Protein AF-A0A853HX38-F1 (afdb_monomer)

Nearest PDB structures (foldseek):
  3kxy-assembly1_G  TM=7.683E-01  e=1.149E-05  Pseudomonas aeruginosa
  5z38-assembly1_A  TM=7.340E-01  e=1.149E-05  Escherichia coli
  1jyo-assembly1_D  TM=7.914E-01  e=5.690E-04  Salmonella enterica subsp. enterica serovar Typhimurium
  4akx-assembly1_A  TM=7.414E-01  e=2.217E-03  Pseudomonas aeruginosa
  2xga-assembly1_B  TM=6.830E-01  e=1.031E-02  Shigella flexneri

Foldseek 3Di:
DDDPVNLVVLVCVVVVPPDWDADPQRKTWDQDPVFWIWIWDDDPQKIKTKIWGDAQDPVNVVCVVLVVVLVVVVVVCVVVAVWDWDQDPRRIIMTMDIDRNVPDDSVNVVVNNVRRVVVSVVSVVSVVVVPPDDPPPPDDDDD

Structure (mmCIF, N/CA/C/O backbone):
data_AF-A0A853HX38-F1
#
_entry.id   AF-A0A853HX38-F1
#
loop_
_atom_site.group_PDB
_atom_site.id
_atom_site.type_symbol
_atom_site.label_atom_id
_atom_site.label_alt_id
_atom_site.label_comp_id
_atom_site.label_asym_id
_atom_site.label_entity_id
_atom_site.label_seq_id
_atom_site.pdbx_PDB_ins_code
_atom_site.Cartn_x
_atom_site.Cartn_y
_atom_site.Cartn_z
_atom_site.occupancy
_atom_site.B_iso_or_equiv
_atom_site.auth_seq_id
_atom_site.auth_comp_id
_atom_site.auth_asym_id
_atom_site.auth_atom_id
_atom_site.pdbx_PDB_model_num
ATOM 1 N N . MET A 1 1 ? -15.684 -2.488 18.991 1.00 62.88 1 MET A N 1
ATOM 2 C CA . MET A 1 1 ? -15.271 -2.917 17.638 1.00 62.88 1 MET A CA 1
ATOM 3 C C . MET A 1 1 ? -14.438 -1.791 17.049 1.00 62.88 1 MET A C 1
ATOM 5 O O . MET A 1 1 ? -14.895 -0.658 17.106 1.00 62.88 1 MET A O 1
ATOM 9 N N . VAL A 1 2 ? -13.212 -2.064 16.598 1.00 83.69 2 VAL A N 1
ATOM 10 C CA . VAL A 1 2 ? -12.326 -1.041 16.014 1.00 83.69 2 VAL A CA 1
ATOM 11 C C . VAL A 1 2 ? -12.798 -0.722 14.593 1.00 83.69 2 VAL A C 1
ATOM 13 O O . VAL A 1 2 ? -13.154 -1.631 13.846 1.00 83.69 2 VAL A O 1
ATOM 16 N N . THR A 1 3 ? -12.844 0.560 14.236 1.00 90.38 3 THR A N 1
ATOM 17 C CA . THR A 1 3 ? -13.206 1.040 12.894 1.00 90.38 3 THR A CA 1
ATOM 18 C C . THR A 1 3 ? -11.987 1.656 12.214 1.00 90.38 3 THR A C 1
ATOM 20 O O . THR A 1 3 ? -11.050 2.079 12.892 1.00 90.38 3 THR A O 1
ATOM 23 N N . LEU A 1 4 ? -12.005 1.760 10.881 1.00 91.50 4 LEU A N 1
ATOM 24 C CA . LEU A 1 4 ? -10.949 2.474 10.155 1.00 91.50 4 LEU A CA 1
ATOM 25 C C . LEU A 1 4 ? -10.813 3.920 10.637 1.00 91.50 4 LEU A C 1
ATOM 27 O O . LEU A 1 4 ? -9.701 4.375 10.859 1.00 91.50 4 LEU A O 1
ATOM 31 N N . ALA A 1 5 ? -11.932 4.607 10.877 1.00 91.75 5 ALA A N 1
ATOM 32 C CA . ALA A 1 5 ? -11.924 5.969 11.401 1.00 91.75 5 ALA A CA 1
ATOM 33 C C . ALA A 1 5 ? -11.168 6.077 12.737 1.00 91.75 5 ALA A C 1
ATOM 35 O O . ALA A 1 5 ? -10.378 6.998 12.916 1.00 91.75 5 ALA A O 1
ATOM 36 N N . ALA A 1 6 ? -11.352 5.116 13.652 1.00 92.56 6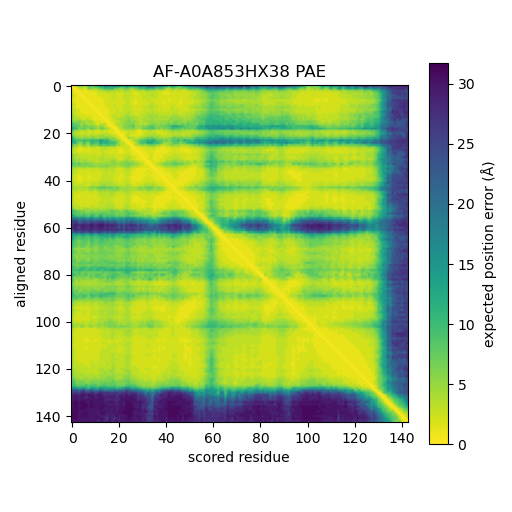 ALA A N 1
ATOM 37 C CA . ALA A 1 6 ? -10.636 5.094 14.928 1.00 92.56 6 ALA A CA 1
ATOM 38 C C . ALA A 1 6 ? -9.129 4.826 14.753 1.00 92.56 6 ALA A C 1
ATOM 40 O O . ALA A 1 6 ? -8.309 5.434 15.439 1.00 92.56 6 ALA A O 1
ATOM 41 N N . LEU A 1 7 ? -8.761 3.941 13.821 1.00 94.12 7 LEU A N 1
ATOM 42 C CA . LEU A 1 7 ? -7.363 3.651 13.491 1.00 94.12 7 LEU A CA 1
ATOM 43 C C . LEU A 1 7 ? -6.665 4.861 12.856 1.00 94.12 7 LEU A C 1
ATOM 45 O O . LEU A 1 7 ? -5.559 5.216 13.258 1.00 94.12 7 LEU A O 1
ATOM 49 N N . VAL A 1 8 ? -7.329 5.527 11.908 1.00 93.38 8 VAL A N 1
ATOM 50 C CA . VAL A 1 8 ? -6.818 6.733 11.245 1.00 93.38 8 VAL A CA 1
ATOM 51 C C . VAL A 1 8 ? -6.704 7.892 12.231 1.00 93.38 8 VAL A C 1
ATOM 53 O O . VAL A 1 8 ? -5.687 8.575 12.231 1.00 93.38 8 VAL A O 1
ATOM 56 N N . ASP A 1 9 ? -7.681 8.100 13.116 1.00 92.06 9 ASP A N 1
ATOM 57 C CA . ASP A 1 9 ? -7.601 9.137 14.155 1.00 92.06 9 ASP A CA 1
ATOM 58 C C . ASP A 1 9 ? -6.413 8.892 15.105 1.00 92.06 9 ASP A C 1
ATOM 60 O O . ASP A 1 9 ? -5.646 9.808 15.410 1.00 92.06 9 ASP A O 1
ATOM 64 N N . SER A 1 10 ? -6.189 7.633 15.500 1.00 91.69 10 SER A N 1
ATOM 65 C CA . SER A 1 10 ? -5.018 7.238 16.294 1.00 91.69 10 SER A CA 1
ATOM 66 C C . SER A 1 10 ? -3.701 7.546 15.574 1.00 91.69 10 SER A C 1
ATOM 68 O O . SER A 1 10 ? -2.787 8.109 16.179 1.00 91.69 10 SER A O 1
ATOM 70 N N . LEU A 1 11 ? -3.606 7.209 14.284 1.00 91.44 11 LEU A N 1
ATOM 71 C CA . LEU A 1 11 ? -2.429 7.480 13.456 1.00 91.44 11 LEU A CA 1
ATOM 72 C C . LEU A 1 11 ? -2.191 8.987 13.281 1.00 91.44 11 LEU A C 1
ATOM 74 O O . LEU A 1 11 ? -1.069 9.460 13.436 1.00 91.44 11 LEU A O 1
ATOM 78 N N . THR A 1 12 ? -3.259 9.746 13.027 1.00 90.75 12 THR A N 1
ATOM 79 C CA . THR A 1 12 ? -3.241 11.206 12.842 1.00 90.75 12 THR A CA 1
ATOM 80 C C . THR A 1 12 ? -2.667 11.904 14.064 1.00 90.75 12 THR A C 1
ATOM 82 O O . THR A 1 12 ? -1.782 12.747 13.938 1.00 90.75 12 THR A O 1
ATOM 85 N N . LYS A 1 13 ? -3.123 11.512 15.258 1.00 88.81 13 LYS A N 1
ATOM 86 C CA . LYS A 1 13 ? -2.634 12.059 16.529 1.00 88.81 13 LYS A CA 1
ATOM 87 C C . LYS A 1 13 ? -1.162 11.748 16.761 1.00 88.81 13 LYS A C 1
ATOM 89 O O . LYS A 1 13 ? -0.428 12.612 17.230 1.00 88.81 13 LYS A O 1
ATOM 94 N N . LYS A 1 14 ? -0.734 10.526 16.442 1.00 86.62 14 LYS A N 1
ATOM 95 C CA . LYS A 1 14 ? 0.639 10.082 16.695 1.00 86.62 14 LYS A CA 1
ATOM 96 C C . LYS A 1 14 ? 1.645 10.707 15.731 1.00 86.62 14 LYS A C 1
ATOM 98 O O . LYS A 1 14 ? 2.703 11.144 16.169 1.00 86.62 14 LYS A O 1
ATOM 103 N N . LEU A 1 15 ? 1.298 10.777 14.447 1.00 81.88 15 LEU A N 1
ATOM 104 C CA . LEU A 1 15 ? 2.159 11.315 13.391 1.00 81.88 15 LEU A CA 1
ATOM 105 C C . LEU A 1 15 ? 1.962 12.817 13.145 1.00 81.88 15 LEU A C 1
ATOM 107 O O . LEU A 1 15 ? 2.617 13.376 12.274 1.00 81.88 15 LEU A O 1
ATOM 111 N N . GLN A 1 16 ? 1.070 13.472 13.897 1.00 84.69 16 GLN A N 1
ATOM 112 C CA . GLN A 1 16 ? 0.732 14.892 13.736 1.00 84.69 16 GLN A CA 1
ATOM 113 C C . GLN A 1 16 ? 0.344 15.251 12.291 1.00 84.69 16 GLN A C 1
ATOM 115 O O . GLN A 1 16 ? 0.696 16.312 11.775 1.00 84.69 16 GLN A O 1
ATOM 120 N N . ILE A 1 17 ? -0.391 14.353 11.631 1.00 85.75 17 ILE A N 1
ATOM 121 C CA . ILE A 1 17 ? -0.839 14.548 10.250 1.00 85.75 17 ILE A CA 1
ATOM 122 C C . ILE A 1 17 ? -1.847 15.698 10.229 1.00 85.75 17 ILE A C 1
ATOM 124 O O . ILE A 1 17 ? -2.861 15.665 10.926 1.00 85.75 17 ILE A O 1
ATOM 128 N N . SER A 1 18 ? -1.557 16.719 9.427 1.00 78.44 18 SER A N 1
ATOM 129 C CA . SER A 1 18 ? -2.337 17.956 9.380 1.00 78.44 18 SER A CA 1
ATOM 130 C C . SER A 1 18 ? -3.698 17.771 8.713 1.00 78.44 18 SER A C 1
ATOM 132 O O . SER A 1 18 ? -4.683 18.345 9.176 1.00 78.44 18 SER A O 1
ATOM 134 N N . GLN A 1 19 ? -3.779 16.969 7.648 1.00 83.56 19 GLN A N 1
ATOM 135 C CA . GLN A 1 19 ? -5.038 16.741 6.947 1.00 83.56 19 GLN A CA 1
ATOM 136 C C . GLN A 1 19 ? -5.040 15.437 6.144 1.00 83.56 19 GLN A C 1
ATOM 138 O O . GLN A 1 19 ? -4.090 15.135 5.429 1.00 83.56 19 GLN A O 1
ATOM 143 N N . TRP A 1 20 ? -6.156 14.709 6.219 1.00 91.81 20 TRP A N 1
ATOM 144 C CA . TRP A 1 20 ? -6.490 13.623 5.297 1.00 91.81 20 TRP A CA 1
ATOM 145 C C . TRP A 1 20 ? -7.447 14.129 4.226 1.00 91.81 20 TRP A C 1
ATOM 147 O O . TRP A 1 20 ? -8.388 14.873 4.520 1.00 91.81 20 TRP A O 1
ATOM 157 N N . GLN A 1 21 ? -7.260 13.666 2.998 1.00 92.38 21 GLN A N 1
ATOM 158 C CA . GLN A 1 21 ? -8.281 13.761 1.967 1.00 92.38 21 GLN A CA 1
ATOM 159 C C . GLN A 1 21 ? -9.262 12.603 2.175 1.00 92.38 21 GLN A C 1
ATOM 161 O O . GLN A 1 21 ? -8.874 11.438 2.156 1.00 92.38 21 GLN A O 1
ATOM 166 N N . ILE A 1 22 ? -10.530 12.914 2.435 1.00 90.56 22 ILE A N 1
ATOM 167 C CA . ILE A 1 22 ? -11.566 11.905 2.685 1.00 90.56 22 ILE A CA 1
ATOM 168 C C . ILE A 1 22 ? -12.565 11.968 1.537 1.00 90.56 22 ILE A C 1
ATOM 170 O O . ILE A 1 22 ? -13.141 13.023 1.273 1.00 90.56 22 ILE A O 1
ATOM 174 N N . SER A 1 23 ? -12.776 10.844 0.857 1.00 86.62 23 SER A N 1
ATOM 175 C CA . SER A 1 23 ? -13.818 10.719 -0.168 1.00 86.62 23 SER A CA 1
ATOM 176 C C . SER A 1 23 ? -15.103 10.108 0.405 1.00 86.62 23 SER A C 1
ATOM 178 O O . SER A 1 23 ? -15.105 9.530 1.495 1.00 86.62 23 SER A O 1
ATOM 180 N N . GLY A 1 24 ? -16.211 10.237 -0.336 1.00 71.69 24 GLY A N 1
ATOM 181 C CA . GLY A 1 24 ? -17.552 9.823 0.103 1.00 71.69 24 GLY A CA 1
ATOM 182 C C . GLY A 1 24 ? -17.677 8.350 0.516 1.00 71.69 24 GLY A C 1
ATOM 183 O O . GLY A 1 24 ? -18.521 8.025 1.346 1.00 71.69 24 GLY A O 1
ATOM 184 N N . ASP A 1 25 ? -16.781 7.484 0.038 1.00 79.12 25 ASP A N 1
ATOM 185 C CA . ASP A 1 25 ? -16.794 6.043 0.316 1.00 79.12 25 ASP A CA 1
ATOM 186 C C . ASP A 1 25 ? -15.978 5.655 1.565 1.00 79.12 25 ASP A C 1
ATOM 188 O O . ASP A 1 25 ? -15.525 4.518 1.697 1.00 79.12 25 ASP A O 1
ATOM 192 N N . SER A 1 26 ? -15.754 6.591 2.498 1.00 84.12 26 SER A N 1
ATOM 193 C CA . SER A 1 26 ? -14.920 6.370 3.698 1.00 84.12 26 SER A CA 1
ATOM 194 C C . SER A 1 26 ? -13.488 5.924 3.371 1.00 84.12 26 SER A C 1
ATOM 196 O O . SER A 1 26 ? -12.869 5.161 4.118 1.00 84.12 26 SER A O 1
ATOM 198 N N . THR A 1 27 ? -12.971 6.396 2.235 1.00 94.44 27 THR A N 1
ATOM 199 C CA . THR A 1 27 ? -11.579 6.201 1.828 1.00 94.44 27 THR A CA 1
ATOM 200 C C . THR A 1 27 ? -10.767 7.413 2.258 1.00 94.44 27 THR A C 1
ATOM 202 O O . THR A 1 27 ? -11.152 8.550 1.976 1.00 94.44 27 THR A O 1
ATOM 205 N N . TYR A 1 28 ? -9.652 7.154 2.931 1.00 95.50 28 TYR A N 1
ATOM 206 C CA . TYR A 1 28 ? -8.713 8.155 3.419 1.00 95.50 28 TYR A CA 1
ATOM 207 C C . TYR A 1 28 ? -7.483 8.167 2.523 1.00 95.50 28 TYR A C 1
ATOM 209 O O . TYR A 1 28 ? -6.940 7.110 2.209 1.00 95.50 28 TYR A O 1
ATOM 217 N N . GLN A 1 29 ? -7.045 9.353 2.131 1.00 95.38 29 GLN A N 1
ATOM 218 C CA . GLN A 1 29 ? -5.878 9.565 1.290 1.00 95.38 29 GLN A CA 1
ATOM 219 C C . GLN A 1 29 ? -4.932 10.578 1.930 1.00 95.38 29 GLN A C 1
ATOM 221 O O . GLN A 1 29 ? -5.372 11.566 2.528 1.00 95.38 29 GLN A O 1
ATOM 226 N N . LEU A 1 30 ? -3.637 10.302 1.823 1.00 94.19 30 LEU A N 1
ATOM 227 C CA . LEU A 1 30 ? -2.557 11.136 2.328 1.00 94.19 30 LEU A CA 1
ATOM 228 C C . LEU A 1 30 ? -1.386 11.085 1.353 1.00 94.19 30 LEU A C 1
ATOM 230 O O . LEU A 1 30 ? -0.884 10.004 1.051 1.00 94.19 30 LEU A O 1
ATOM 234 N N . ASP A 1 31 ? -0.920 12.250 0.923 1.00 91.56 31 ASP A N 1
ATOM 235 C CA . ASP A 1 31 ? 0.328 12.354 0.177 1.00 91.56 31 ASP A CA 1
ATOM 236 C C . ASP A 1 31 ? 1.494 12.458 1.166 1.00 91.56 31 ASP A C 1
ATOM 238 O O . ASP A 1 31 ? 1.535 13.347 2.019 1.00 91.56 31 ASP A O 1
ATOM 242 N N . VAL A 1 32 ? 2.429 11.517 1.065 1.00 87.25 32 VAL A N 1
ATOM 243 C CA . VAL A 1 32 ? 3.625 11.400 1.901 1.00 87.25 32 VAL A CA 1
ATOM 244 C C . VAL A 1 32 ? 4.816 11.880 1.079 1.00 87.25 32 VAL A C 1
ATOM 246 O O . VAL A 1 32 ? 5.090 11.350 0.001 1.00 87.25 32 VAL A O 1
ATOM 249 N N . ASP A 1 33 ? 5.471 12.939 1.559 1.00 83.81 33 ASP A N 1
ATOM 250 C CA . ASP A 1 33 ? 6.670 13.558 0.971 1.00 83.81 33 ASP A CA 1
ATOM 251 C C . ASP A 1 33 ? 6.571 13.910 -0.530 1.00 83.81 33 ASP A C 1
ATOM 253 O O . ASP A 1 33 ? 7.574 14.108 -1.215 1.00 83.81 33 ASP A O 1
ATOM 257 N N . GLY A 1 34 ? 5.346 14.013 -1.060 1.00 82.69 34 GLY A N 1
ATOM 258 C CA . GLY A 1 34 ? 5.060 14.312 -2.467 1.00 82.69 34 GLY A CA 1
ATOM 259 C C . GLY A 1 34 ? 5.406 13.191 -3.457 1.00 82.69 34 GLY A C 1
ATOM 260 O O . GLY A 1 34 ? 5.244 13.386 -4.661 1.00 82.69 34 GLY A O 1
ATOM 261 N N . SER A 1 35 ? 5.876 12.035 -2.984 1.00 85.12 35 SER A N 1
ATOM 262 C CA . SER A 1 35 ? 6.350 10.914 -3.812 1.00 85.12 35 SER A CA 1
ATOM 263 C C . SER A 1 35 ? 5.481 9.658 -3.692 1.00 85.12 35 SER A C 1
ATOM 265 O O . SER A 1 35 ? 5.438 8.852 -4.628 1.00 85.12 35 SER A O 1
ATOM 267 N N . ILE A 1 36 ? 4.781 9.498 -2.564 1.00 90.00 36 ILE A N 1
ATOM 268 C CA . ILE A 1 36 ? 3.924 8.351 -2.267 1.00 90.00 36 ILE A CA 1
ATOM 269 C C . ILE A 1 36 ? 2.523 8.859 -1.931 1.00 90.00 36 ILE A C 1
ATOM 271 O O . ILE A 1 36 ? 2.350 9.677 -1.034 1.00 90.00 36 ILE A O 1
ATOM 275 N N . SER A 1 37 ? 1.505 8.331 -2.606 1.00 93.81 37 SER A N 1
ATOM 276 C CA . SER A 1 37 ? 0.106 8.558 -2.241 1.00 93.81 37 SER A CA 1
ATOM 277 C C . SER A 1 37 ? -0.429 7.338 -1.490 1.00 93.81 37 SER A C 1
ATOM 279 O O . SER A 1 37 ? -0.588 6.255 -2.063 1.00 93.81 37 SER A O 1
ATOM 281 N N . LEU A 1 38 ? -0.671 7.498 -0.189 1.00 95.12 38 LEU A N 1
ATOM 282 C CA . LEU A 1 38 ? -1.210 6.474 0.702 1.00 95.12 38 LEU A CA 1
ATOM 283 C C . LEU A 1 38 ? -2.738 6.525 0.680 1.00 95.12 38 LEU A C 1
ATOM 285 O O . LEU A 1 38 ? -3.339 7.550 0.984 1.00 95.12 38 LEU A O 1
ATOM 289 N N . THR A 1 39 ? -3.377 5.402 0.375 1.00 96.12 39 THR A N 1
ATOM 290 C CA . THR A 1 39 ? -4.832 5.231 0.362 1.00 96.12 39 THR A CA 1
ATOM 291 C C . THR A 1 39 ? -5.245 4.125 1.331 1.00 96.12 39 THR A C 1
ATOM 293 O O . THR A 1 39 ? -4.714 3.014 1.295 1.00 96.12 39 THR A O 1
ATOM 296 N N . LEU A 1 40 ? -6.234 4.415 2.176 1.00 96.38 40 LEU A N 1
ATOM 297 C CA . LEU A 1 40 ? -6.769 3.515 3.192 1.00 96.38 40 LEU A CA 1
ATOM 298 C C . LEU A 1 40 ? -8.283 3.391 3.037 1.00 96.38 40 LEU A C 1
ATOM 300 O O . LEU A 1 40 ? -8.994 4.395 3.031 1.00 96.38 40 LEU A O 1
ATOM 304 N N . PHE A 1 41 ? -8.801 2.170 2.975 1.00 95.50 41 PHE A N 1
ATOM 305 C CA . PHE A 1 41 ? -10.248 1.928 2.966 1.00 95.50 41 PHE A CA 1
ATOM 306 C C . PHE A 1 41 ? -10.593 0.587 3.608 1.00 95.50 41 PHE A C 1
ATOM 308 O O . PHE A 1 41 ? -9.717 -0.224 3.913 1.00 95.50 41 PHE A O 1
ATOM 315 N N . THR A 1 42 ? -11.885 0.341 3.834 1.00 94.31 42 THR A N 1
ATOM 316 C CA . THR A 1 42 ? -12.360 -0.951 4.346 1.00 94.31 42 THR A CA 1
ATOM 317 C C . THR A 1 42 ? -13.274 -1.653 3.363 1.00 94.31 42 THR A C 1
ATOM 319 O O . THR A 1 42 ? -14.147 -1.041 2.759 1.00 94.31 42 THR A O 1
ATOM 322 N N . ALA A 1 43 ? -13.108 -2.968 3.244 1.00 92.25 43 ALA A N 1
ATOM 323 C CA . ALA A 1 43 ? -14.054 -3.836 2.554 1.00 92.25 43 ALA A CA 1
ATOM 324 C C . ALA A 1 43 ? -14.066 -5.217 3.219 1.00 92.25 43 ALA A C 1
ATOM 326 O O . ALA A 1 43 ? -13.021 -5.751 3.582 1.00 92.25 43 ALA A O 1
ATOM 327 N N . ARG A 1 44 ? -15.255 -5.813 3.390 1.00 88.75 44 ARG A N 1
ATOM 328 C CA . ARG A 1 44 ? -15.433 -7.188 3.910 1.00 88.75 44 ARG A CA 1
ATOM 329 C C . ARG A 1 44 ? -14.610 -7.497 5.183 1.00 88.75 44 ARG A C 1
ATOM 331 O O . ARG A 1 44 ? -13.899 -8.496 5.227 1.00 88.75 44 ARG A O 1
ATOM 338 N N . GLN A 1 45 ? -14.712 -6.650 6.216 1.00 91.19 45 GLN A N 1
ATOM 339 C CA . GLN A 1 45 ? -13.990 -6.794 7.503 1.00 91.19 45 GLN A CA 1
ATOM 340 C C . GLN A 1 45 ? -12.456 -6.732 7.395 1.00 91.19 45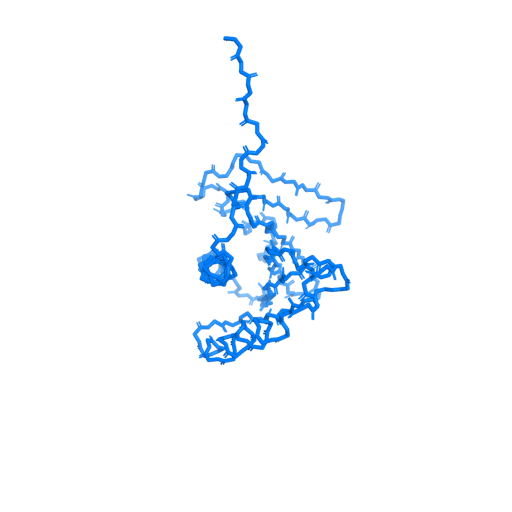 GLN A C 1
ATOM 342 O O . GLN A 1 45 ? -11.740 -7.227 8.268 1.00 91.19 45 GLN A O 1
ATOM 347 N N . ARG A 1 46 ? -11.934 -6.127 6.327 1.00 93.94 46 ARG A N 1
ATOM 348 C CA . ARG A 1 46 ? -10.503 -5.907 6.126 1.00 93.94 46 ARG A CA 1
ATOM 349 C C . ARG A 1 46 ? -10.222 -4.436 5.893 1.00 93.94 46 ARG A C 1
ATOM 351 O O . ARG A 1 46 ? -11.031 -3.746 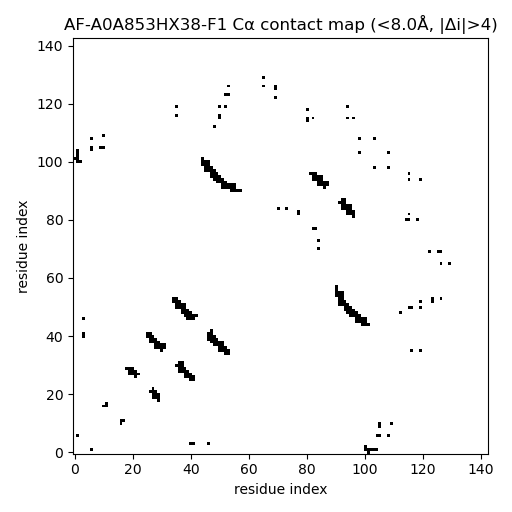5.275 1.00 93.94 46 ARG A O 1
ATOM 358 N N . VAL A 1 47 ? -9.071 -3.992 6.376 1.00 95.06 47 VAL A N 1
ATOM 359 C CA . VAL A 1 47 ? -8.472 -2.708 6.020 1.00 95.06 47 VAL A CA 1
ATOM 360 C C . VAL A 1 47 ? -7.509 -2.947 4.869 1.00 95.06 47 VAL A C 1
ATOM 362 O O . VAL A 1 47 ? -6.675 -3.850 4.938 1.00 95.06 47 VAL A O 1
ATOM 365 N N . PHE A 1 48 ? -7.642 -2.147 3.824 1.00 95.81 48 PHE A N 1
ATOM 366 C CA . PHE A 1 48 ? -6.745 -2.115 2.683 1.00 95.81 48 PHE A CA 1
ATOM 367 C C . PHE A 1 48 ? -5.822 -0.916 2.838 1.00 95.81 48 PHE A C 1
ATOM 369 O O . PHE A 1 48 ? -6.292 0.188 3.109 1.00 95.81 48 PHE A O 1
ATOM 376 N N . ILE A 1 49 ? -4.525 -1.161 2.682 1.00 96.56 49 ILE A N 1
ATOM 377 C CA . ILE A 1 49 ? -3.469 -0.153 2.713 1.00 96.56 49 ILE A CA 1
ATOM 378 C C . ILE A 1 49 ? -2.792 -0.198 1.347 1.00 96.56 49 ILE A C 1
ATOM 380 O O . ILE A 1 49 ? -2.230 -1.234 0.974 1.00 96.56 49 ILE A O 1
ATOM 384 N N . ILE A 1 50 ? -2.924 0.886 0.587 1.00 96.50 50 ILE A N 1
ATOM 385 C CA . ILE A 1 50 ? -2.364 1.022 -0.754 1.00 96.50 50 ILE A CA 1
ATOM 386 C C . ILE A 1 50 ? -1.405 2.205 -0.762 1.00 96.50 50 ILE A C 1
ATOM 388 O O . ILE A 1 50 ? -1.846 3.338 -0.603 1.00 96.50 50 ILE A O 1
ATOM 392 N N . SER A 1 51 ? -0.129 1.954 -1.026 1.00 95.75 51 SER A N 1
ATOM 393 C CA . SER A 1 51 ? 0.853 3.000 -1.318 1.00 95.75 51 SER A CA 1
ATOM 394 C C . SER A 1 51 ? 1.100 3.032 -2.816 1.00 95.75 51 SER A C 1
ATOM 396 O O . SER A 1 51 ? 1.698 2.103 -3.355 1.00 95.75 51 SER A O 1
ATOM 398 N N . ALA A 1 52 ? 0.630 4.077 -3.493 1.00 93.44 52 ALA A N 1
ATOM 399 C CA . ALA A 1 52 ? 0.919 4.326 -4.899 1.00 93.44 52 ALA A CA 1
ATOM 400 C C . ALA A 1 52 ? 2.166 5.209 -5.027 1.00 93.44 52 ALA A C 1
ATOM 402 O O . ALA A 1 52 ? 2.242 6.270 -4.416 1.00 93.44 52 ALA A O 1
ATOM 403 N N . PHE A 1 53 ? 3.139 4.774 -5.818 1.00 89.75 53 PHE A N 1
ATOM 404 C CA . PHE A 1 53 ? 4.415 5.466 -6.018 1.00 89.75 53 PHE A CA 1
ATOM 405 C C . PHE A 1 53 ? 4.986 5.082 -7.374 1.00 89.75 53 PHE A C 1
ATOM 407 O O . PHE A 1 53 ? 4.623 4.036 -7.899 1.00 89.75 53 PHE A O 1
ATOM 414 N N . GLY A 1 54 ? 5.848 5.918 -7.954 1.00 81.75 54 GLY A N 1
ATOM 415 C CA . GLY A 1 54 ? 6.539 5.632 -9.217 1.00 81.75 54 GLY A CA 1
ATOM 416 C C . GLY A 1 54 ? 5.609 5.349 -10.410 1.00 81.75 54 GLY A C 1
ATOM 417 O O . GLY A 1 54 ? 4.981 4.296 -10.516 1.00 81.75 54 GLY A O 1
ATOM 418 N N . GLN A 1 55 ? 5.543 6.276 -11.359 1.00 80.88 55 GLN A N 1
ATOM 419 C CA . GLN A 1 55 ? 4.839 6.045 -12.618 1.00 80.88 55 GLN A CA 1
ATOM 420 C C . GLN A 1 55 ? 5.841 5.594 -13.680 1.00 80.88 55 GLN A C 1
ATOM 422 O O . GLN A 1 55 ? 6.812 6.298 -13.955 1.00 80.88 55 GLN A O 1
ATOM 427 N N . LEU A 1 56 ? 5.617 4.425 -14.279 1.00 73.75 56 LEU A N 1
ATOM 428 C CA . LEU A 1 56 ? 6.389 4.005 -15.445 1.00 73.75 56 LEU A CA 1
ATOM 429 C C . LEU A 1 56 ? 5.851 4.794 -16.648 1.00 73.75 56 LEU A C 1
ATOM 431 O O . LEU A 1 56 ? 4.650 4.766 -16.920 1.00 73.75 56 LEU A O 1
ATOM 435 N N . SER A 1 57 ? 6.712 5.531 -17.348 1.00 67.00 57 SER A N 1
ATOM 436 C CA . SER A 1 57 ? 6.301 6.285 -18.536 1.00 67.00 57 SER A CA 1
ATOM 437 C C . SER A 1 57 ? 5.929 5.348 -19.689 1.00 67.00 57 SER A C 1
ATOM 439 O O . SER A 1 57 ? 6.333 4.182 -19.738 1.00 67.00 57 SER A O 1
ATOM 441 N N . ASP A 1 58 ? 5.149 5.848 -20.648 1.00 57.91 58 ASP A N 1
ATOM 442 C CA . ASP A 1 58 ? 4.836 5.081 -21.856 1.00 57.91 58 ASP A CA 1
ATOM 443 C C . ASP A 1 58 ? 6.082 4.767 -22.694 1.00 57.91 58 ASP A C 1
ATOM 445 O O . ASP A 1 58 ? 6.160 3.688 -23.283 1.00 57.91 58 ASP A O 1
ATOM 449 N N . ASP A 1 59 ? 7.092 5.632 -22.605 1.00 53.16 59 ASP A N 1
ATOM 450 C CA . ASP A 1 59 ? 8.401 5.483 -23.244 1.00 53.16 59 ASP A CA 1
ATOM 451 C C . ASP A 1 59 ? 9.322 4.478 -22.510 1.00 53.16 59 ASP A C 1
ATOM 453 O O . ASP A 1 59 ? 10.374 4.102 -23.013 1.00 53.16 59 ASP A O 1
ATOM 457 N N . LEU A 1 60 ? 8.937 3.992 -21.320 1.00 46.62 60 LEU A N 1
ATOM 458 C CA . LEU A 1 60 ? 9.740 3.088 -20.478 1.00 46.62 60 LEU A CA 1
ATOM 459 C C . LEU A 1 60 ? 9.542 1.589 -20.775 1.00 46.62 60 LEU A C 1
ATOM 461 O O . LEU A 1 60 ? 10.175 0.749 -20.127 1.00 46.62 60 LEU A O 1
ATOM 465 N N . ILE A 1 61 ? 8.766 1.224 -21.807 1.00 49.66 61 ILE A N 1
ATOM 466 C CA . ILE A 1 61 ? 8.848 -0.132 -22.399 1.00 49.66 61 ILE A CA 1
ATOM 467 C C . ILE A 1 61 ? 10.245 -0.384 -23.023 1.00 49.66 61 ILE A C 1
ATOM 469 O O . ILE A 1 61 ? 10.573 -1.519 -23.355 1.00 49.66 61 ILE A O 1
ATOM 473 N N . ASP A 1 62 ? 11.130 0.616 -23.068 1.00 51.09 62 ASP A N 1
ATOM 474 C CA . ASP A 1 62 ? 12.540 0.452 -23.447 1.00 51.09 62 ASP A CA 1
ATOM 475 C C . ASP A 1 62 ? 13.408 -0.279 -22.397 1.00 51.09 62 ASP A C 1
ATOM 477 O O . ASP A 1 62 ? 14.512 -0.730 -22.715 1.00 51.09 62 ASP A O 1
ATOM 481 N N . TYR A 1 63 ? 12.930 -0.475 -21.157 1.00 61.97 63 TYR A N 1
ATOM 482 C CA . TYR A 1 63 ? 13.736 -1.083 -20.082 1.00 61.97 63 TYR A CA 1
ATOM 483 C C . TYR A 1 63 ? 13.021 -2.232 -19.337 1.00 61.97 63 TYR A C 1
ATOM 485 O O . TYR A 1 63 ? 12.913 -2.208 -18.108 1.00 61.97 63 TYR A O 1
ATOM 493 N N . PRO A 1 64 ? 12.596 -3.313 -20.027 1.00 70.38 64 PRO A N 1
ATOM 494 C CA . PRO A 1 64 ? 11.927 -4.467 -19.404 1.00 70.38 64 PRO A CA 1
ATOM 495 C C . PRO A 1 64 ? 12.755 -5.126 -18.287 1.00 70.38 64 PRO A C 1
ATOM 497 O O . PRO A 1 64 ? 12.211 -5.727 -17.361 1.00 70.38 64 PRO A O 1
ATOM 500 N N . HIS A 1 65 ? 14.079 -4.975 -18.329 1.00 72.38 65 HIS A N 1
ATOM 501 C CA . HIS A 1 65 ? 14.988 -5.453 -17.291 1.00 72.38 65 HIS A CA 1
ATOM 502 C C . HIS A 1 65 ? 14.878 -4.666 -15.975 1.00 72.38 65 HIS A C 1
ATOM 504 O O . HIS A 1 65 ? 15.129 -5.239 -14.918 1.00 72.38 65 HIS A O 1
ATOM 510 N N . GLN A 1 66 ? 14.494 -3.385 -16.003 1.00 70.56 66 GLN A N 1
ATOM 511 C CA . GLN A 1 66 ? 14.272 -2.600 -14.785 1.00 70.56 66 GLN A CA 1
ATOM 512 C C . GLN A 1 66 ? 13.015 -3.078 -14.070 1.00 70.56 66 GLN A C 1
ATOM 514 O O . GLN A 1 66 ? 13.062 -3.355 -12.875 1.00 70.56 66 GLN A O 1
ATOM 519 N N . LEU A 1 67 ? 11.926 -3.279 -14.817 1.00 77.06 67 LEU A N 1
ATOM 520 C CA . LEU A 1 67 ? 10.706 -3.869 -14.276 1.00 77.06 67 LEU A CA 1
ATOM 521 C C . LEU A 1 67 ? 10.991 -5.259 -13.692 1.00 77.06 67 LEU A C 1
ATOM 523 O O . LEU A 1 67 ? 10.624 -5.539 -12.553 1.00 77.06 67 LEU A O 1
ATOM 527 N N . ALA A 1 68 ? 11.733 -6.099 -14.422 1.00 81.62 68 ALA A N 1
ATOM 528 C CA . ALA A 1 68 ? 12.162 -7.403 -13.923 1.00 81.62 68 ALA A CA 1
ATOM 529 C C . ALA A 1 68 ? 12.990 -7.294 -12.632 1.00 81.62 68 ALA A C 1
ATOM 531 O O . ALA A 1 68 ? 12.755 -8.061 -11.704 1.00 81.62 68 ALA A O 1
ATOM 532 N N . ARG A 1 69 ? 13.912 -6.327 -12.530 1.00 78.81 69 ARG A N 1
ATOM 533 C CA . ARG A 1 69 ? 14.720 -6.090 -11.323 1.00 78.81 69 ARG A CA 1
ATOM 534 C C . ARG A 1 69 ? 13.866 -5.655 -10.131 1.00 78.81 69 ARG A C 1
ATOM 536 O O . ARG A 1 69 ? 14.086 -6.151 -9.030 1.00 78.81 69 AR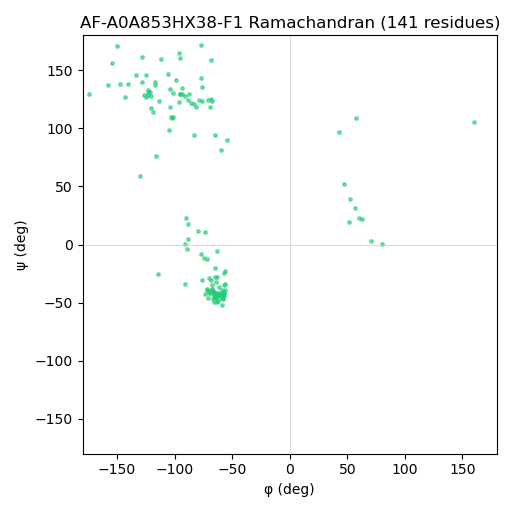G A O 1
ATOM 543 N N . ILE A 1 70 ? 12.894 -4.767 -10.344 1.00 83.31 70 ILE A N 1
ATOM 544 C CA . ILE A 1 70 ? 11.962 -4.316 -9.301 1.00 83.31 70 ILE A CA 1
ATOM 545 C C . ILE A 1 70 ? 11.143 -5.510 -8.790 1.00 83.31 70 ILE A C 1
ATOM 547 O O . ILE A 1 70 ? 11.093 -5.750 -7.586 1.00 83.31 70 ILE A O 1
ATOM 551 N N . TYR A 1 71 ? 10.572 -6.318 -9.690 1.00 86.81 71 TYR A N 1
ATOM 552 C CA . TYR A 1 71 ? 9.808 -7.510 -9.303 1.00 86.81 71 TYR A CA 1
ATOM 553 C C . TYR A 1 71 ? 10.669 -8.610 -8.671 1.00 86.81 71 TYR A C 1
ATOM 555 O O . TYR A 1 71 ? 10.214 -9.287 -7.752 1.00 86.81 71 TYR A O 1
ATOM 563 N N . GLN A 1 72 ? 11.915 -8.788 -9.116 1.00 86.38 72 GLN A N 1
ATOM 564 C CA . GLN A 1 72 ? 12.863 -9.710 -8.484 1.00 86.38 72 GLN A CA 1
ATOM 565 C C . GLN A 1 72 ? 13.192 -9.277 -7.062 1.00 86.38 72 GLN A C 1
ATOM 567 O O . GLN A 1 72 ? 13.177 -10.111 -6.159 1.00 86.38 72 GLN A O 1
ATOM 572 N N . LEU A 1 73 ? 13.452 -7.986 -6.842 1.00 84.81 73 LEU A N 1
ATOM 573 C CA . LEU A 1 73 ? 13.634 -7.492 -5.486 1.00 84.81 73 LEU A CA 1
ATOM 574 C C . LEU A 1 73 ? 12.368 -7.712 -4.666 1.00 84.81 73 LEU A C 1
ATOM 576 O O . LEU A 1 73 ? 12.464 -8.177 -3.536 1.00 84.81 73 LEU A O 1
ATOM 580 N N . ALA A 1 74 ? 11.197 -7.440 -5.240 1.00 87.62 74 ALA A N 1
ATOM 581 C CA . ALA A 1 74 ? 9.956 -7.632 -4.518 1.00 87.62 74 ALA A CA 1
ATOM 582 C C . ALA A 1 74 ? 9.730 -9.084 -4.095 1.00 87.62 74 ALA A C 1
ATOM 584 O O . ALA A 1 74 ? 9.267 -9.342 -2.988 1.00 87.62 74 ALA A O 1
ATOM 585 N N . LEU A 1 75 ? 10.137 -10.033 -4.939 1.00 87.25 75 LEU A N 1
ATOM 586 C CA . LEU A 1 75 ? 10.138 -11.451 -4.607 1.00 87.25 75 LEU A CA 1
ATOM 587 C C . LEU A 1 75 ? 11.123 -11.780 -3.475 1.00 87.25 75 LEU A C 1
ATOM 589 O O . LEU A 1 75 ? 10.762 -12.508 -2.556 1.00 87.25 75 LEU A O 1
ATOM 593 N N . LEU A 1 76 ? 12.345 -11.239 -3.514 1.00 86.69 76 LEU A N 1
ATOM 594 C CA . LEU A 1 76 ? 13.349 -11.441 -2.458 1.00 86.69 76 LEU A CA 1
ATOM 595 C C . LEU A 1 76 ? 12.909 -10.846 -1.116 1.00 86.69 76 LEU A C 1
ATOM 597 O O . LEU A 1 76 ? 13.244 -11.380 -0.066 1.00 86.69 76 LEU A O 1
ATOM 601 N N . ARG A 1 77 ? 12.149 -9.752 -1.165 1.00 83.00 77 ARG A N 1
ATOM 602 C CA . ARG A 1 77 ? 11.627 -9.020 -0.009 1.00 83.00 77 ARG A CA 1
ATOM 603 C C . ARG A 1 77 ? 10.270 -9.526 0.477 1.00 83.00 77 ARG A C 1
ATOM 605 O O . ARG A 1 77 ? 9.800 -9.062 1.509 1.00 83.00 77 ARG A O 1
ATOM 612 N N . ALA A 1 78 ? 9.654 -10.493 -0.204 1.00 82.25 78 ALA A N 1
ATOM 613 C CA . ALA A 1 78 ? 8.335 -11.015 0.160 1.00 82.25 78 ALA A CA 1
ATOM 614 C C . ALA A 1 78 ? 8.310 -11.732 1.526 1.00 82.25 78 ALA A C 1
ATOM 616 O O . ALA A 1 78 ? 7.243 -11.899 2.112 1.00 82.25 78 ALA A O 1
ATOM 617 N N . SER A 1 79 ? 9.467 -12.169 2.042 1.00 81.69 79 SER A N 1
ATOM 618 C CA . SER A 1 79 ? 9.594 -12.674 3.418 1.00 81.69 79 SER A CA 1
ATOM 619 C C . SER A 1 79 ? 9.598 -11.563 4.464 1.00 81.69 79 SER A C 1
ATOM 621 O O . SER A 1 79 ? 9.166 -11.783 5.595 1.00 81.69 79 SER A O 1
ATOM 623 N N . ASP A 1 80 ? 10.098 -10.390 4.085 1.00 82.88 80 ASP A N 1
ATOM 624 C CA . ASP A 1 80 ? 10.334 -9.255 4.975 1.00 82.88 80 ASP A CA 1
ATOM 625 C C . ASP A 1 80 ? 9.094 -8.348 5.021 1.00 82.88 80 ASP A C 1
ATOM 627 O O . ASP A 1 80 ? 8.749 -7.787 6.063 1.00 82.88 80 ASP A O 1
ATOM 631 N N . TYR A 1 81 ? 8.383 -8.255 3.894 1.00 82.62 81 TYR A N 1
ATOM 632 C CA . TYR A 1 81 ? 7.210 -7.413 3.704 1.00 82.62 81 TYR A CA 1
ATOM 633 C C . TYR A 1 81 ? 6.007 -8.242 3.267 1.00 82.62 81 TYR A C 1
ATOM 635 O O . TYR A 1 81 ? 6.073 -9.045 2.343 1.00 82.62 81 TYR A O 1
ATOM 643 N N . GLN A 1 82 ? 4.863 -7.999 3.908 1.00 85.81 82 GLN A N 1
ATOM 644 C CA . GLN A 1 82 ? 3.593 -8.670 3.598 1.00 85.81 82 GLN A CA 1
ATOM 645 C C . GLN A 1 82 ? 2.796 -7.938 2.502 1.00 85.81 82 GLN A C 1
ATOM 647 O O . GLN A 1 82 ? 1.583 -8.117 2.382 1.00 85.81 82 GLN A O 1
ATOM 652 N N . ASP A 1 83 ? 3.459 -7.062 1.748 1.00 91.38 83 ASP A N 1
ATOM 653 C CA . ASP A 1 83 ? 2.860 -6.244 0.699 1.00 91.38 83 ASP A CA 1
ATOM 654 C C . ASP A 1 83 ? 2.988 -6.927 -0.660 1.00 91.38 83 ASP A C 1
ATOM 656 O O . ASP A 1 83 ? 4.062 -7.384 -1.051 1.00 91.38 83 ASP A O 1
ATOM 660 N N . ALA A 1 84 ? 1.902 -6.930 -1.425 1.00 91.12 84 ALA A N 1
ATOM 661 C CA . ALA A 1 84 ? 1.947 -7.283 -2.832 1.00 91.12 84 ALA A CA 1
ATOM 662 C C . ALA A 1 84 ? 2.358 -6.055 -3.651 1.00 91.12 84 ALA A C 1
ATOM 664 O O . ALA A 1 84 ? 1.653 -5.044 -3.641 1.00 91.12 84 ALA A O 1
ATOM 665 N N . LEU A 1 85 ? 3.466 -6.157 -4.387 1.00 93.25 85 LEU A N 1
ATOM 666 C CA . LEU A 1 85 ? 3.803 -5.184 -5.421 1.00 93.25 85 LEU A CA 1
ATOM 667 C C . LEU A 1 85 ? 2.991 -5.475 -6.683 1.00 93.25 85 LEU A C 1
ATOM 669 O O . LEU A 1 85 ? 3.069 -6.566 -7.252 1.00 93.25 85 LEU A O 1
ATOM 673 N N . ILE A 1 86 ? 2.259 -4.473 -7.153 1.00 90.38 86 ILE A N 1
ATOM 674 C CA . ILE A 1 86 ? 1.539 -4.514 -8.420 1.00 90.38 86 ILE A CA 1
ATOM 675 C C . ILE A 1 86 ? 1.882 -3.295 -9.274 1.00 90.38 86 ILE A C 1
ATOM 677 O O . ILE A 1 86 ? 2.334 -2.269 -8.773 1.00 90.38 86 ILE A O 1
ATOM 681 N N . THR A 1 87 ? 1.603 -3.405 -10.568 1.00 88.19 87 THR A N 1
ATOM 682 C CA . THR A 1 87 ? 1.616 -2.280 -11.504 1.00 88.19 87 THR A CA 1
ATOM 683 C C . THR A 1 87 ? 0.219 -2.177 -12.105 1.00 88.19 87 THR A C 1
ATOM 685 O O . THR A 1 87 ? -0.324 -3.184 -12.561 1.00 88.19 87 THR A O 1
ATOM 688 N N . THR A 1 88 ? -0.393 -0.994 -12.055 1.00 86.56 88 THR A N 1
ATOM 689 C CA . THR A 1 88 ? -1.748 -0.771 -12.580 1.00 86.56 88 THR A CA 1
ATOM 690 C C . THR A 1 88 ? -1.764 -0.658 -14.104 1.00 86.56 88 THR A C 1
ATOM 692 O O . THR A 1 88 ? -0.728 -0.544 -14.758 1.00 86.56 88 THR A O 1
ATOM 695 N N . ASP A 1 89 ? -2.966 -0.631 -14.675 1.00 79.69 89 ASP A N 1
ATOM 696 C CA . ASP A 1 89 ? -3.224 -0.311 -16.083 1.00 79.69 89 ASP A CA 1
ATOM 697 C C . ASP A 1 89 ? -2.657 1.056 -16.502 1.00 79.69 89 ASP A C 1
ATOM 699 O O . ASP A 1 89 ? -2.152 1.210 -17.611 1.00 79.69 89 ASP A O 1
ATOM 703 N N . LYS A 1 90 ? -2.657 2.027 -15.584 1.00 81.00 90 LYS A N 1
ATOM 704 C CA . LYS A 1 90 ? -2.036 3.352 -15.746 1.00 81.00 90 LYS A CA 1
ATOM 705 C C . LYS A 1 90 ? -0.522 3.356 -15.530 1.00 81.00 90 LYS A C 1
ATOM 707 O O . LYS A 1 90 ? 0.064 4.427 -15.377 1.00 81.00 90 LYS A O 1
ATOM 712 N N . LYS A 1 91 ? 0.104 2.177 -15.469 1.00 80.12 91 LYS A N 1
ATOM 713 C CA . LYS A 1 91 ? 1.547 2.003 -15.256 1.00 80.12 91 LYS A CA 1
ATOM 714 C C . LYS A 1 91 ? 2.056 2.589 -13.932 1.00 80.12 91 LYS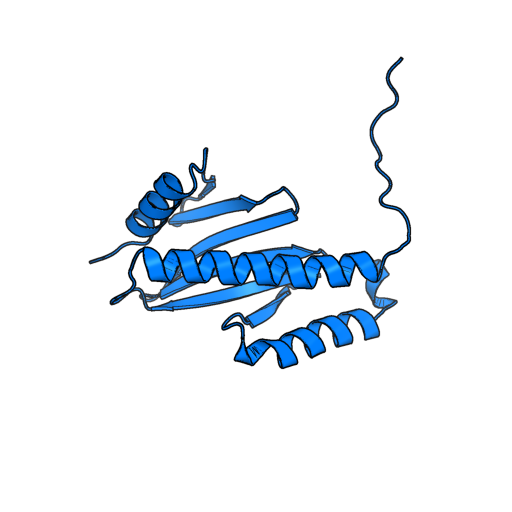 A C 1
ATOM 716 O O . LYS A 1 91 ? 3.240 2.883 -13.786 1.00 80.12 91 LYS A O 1
ATOM 721 N N . GLN A 1 92 ? 1.169 2.745 -12.953 1.00 87.38 92 GLN A N 1
ATOM 722 C CA . GLN A 1 92 ? 1.515 3.191 -11.607 1.00 87.38 92 GLN A CA 1
ATOM 723 C C . GLN A 1 92 ? 1.901 1.975 -10.768 1.00 87.38 92 GLN A C 1
ATOM 725 O O . GLN A 1 92 ? 1.131 1.014 -10.705 1.00 87.38 92 GLN A O 1
ATOM 730 N N . MET A 1 93 ? 3.048 2.010 -10.092 1.00 91.19 93 MET A N 1
ATOM 731 C CA . MET A 1 93 ? 3.366 0.976 -9.108 1.00 91.19 93 MET A CA 1
ATOM 732 C C . MET A 1 93 ? 2.591 1.202 -7.811 1.00 91.19 93 MET A C 1
ATOM 734 O O . MET A 1 93 ? 2.332 2.333 -7.390 1.00 91.19 93 MET A O 1
ATOM 738 N N . GLN A 1 94 ? 2.176 0.100 -7.193 1.00 94.62 94 GLN A N 1
ATOM 739 C CA . GLN A 1 94 ? 1.481 0.114 -5.916 1.00 94.62 94 GLN A CA 1
ATOM 740 C C . GLN A 1 94 ? 1.947 -1.032 -5.032 1.00 94.62 94 GLN A C 1
ATOM 742 O O . GLN A 1 94 ? 2.054 -2.171 -5.486 1.00 94.62 94 GLN A O 1
ATOM 747 N N . LEU A 1 95 ? 2.133 -0.743 -3.750 1.00 96.00 95 LEU A N 1
ATOM 748 C CA . LEU A 1 95 ? 2.186 -1.758 -2.708 1.00 96.00 95 LEU A CA 1
ATOM 749 C C . LEU A 1 95 ? 0.805 -1.885 -2.081 1.00 96.00 95 LEU A C 1
ATOM 751 O O . LEU A 1 95 ? 0.196 -0.884 -1.711 1.00 96.00 95 LEU A O 1
ATOM 755 N N . GLN A 1 96 ? 0.310 -3.115 -1.979 1.00 95.94 96 GLN A N 1
ATOM 756 C CA . GLN A 1 96 ? -1.000 -3.408 -1.414 1.00 95.94 96 GLN A CA 1
ATOM 757 C C . GLN A 1 96 ? -0.889 -4.377 -0.245 1.00 95.94 96 GLN A C 1
ATOM 759 O O . GLN A 1 96 ? -0.301 -5.452 -0.362 1.00 95.94 96 GLN A O 1
ATOM 764 N N . ARG A 1 97 ? -1.538 -4.031 0.866 1.00 95.44 97 ARG A N 1
ATOM 765 C CA . ARG A 1 97 ? -1.630 -4.872 2.059 1.00 95.44 97 ARG A CA 1
ATOM 766 C C . ARG A 1 97 ? -3.055 -4.929 2.566 1.00 95.44 97 ARG A C 1
ATOM 768 O O . ARG A 1 97 ? -3.805 -3.958 2.482 1.00 95.44 97 ARG A O 1
ATOM 775 N N . GLN A 1 98 ? -3.417 -6.082 3.115 1.00 95.12 98 GLN A N 1
ATOM 776 C CA . GLN A 1 98 ? -4.716 -6.304 3.732 1.00 95.12 98 GLN A CA 1
ATOM 777 C C . GLN A 1 98 ? -4.536 -6.745 5.177 1.00 95.12 98 GLN A C 1
ATOM 779 O O . GLN A 1 98 ? -3.832 -7.716 5.445 1.00 95.12 98 GLN A O 1
ATOM 784 N N . LEU A 1 99 ? -5.229 -6.080 6.094 1.00 94.56 99 LEU A N 1
ATOM 785 C CA . LEU A 1 99 ? -5.260 -6.439 7.508 1.00 94.56 99 LEU A CA 1
ATOM 786 C C . LEU A 1 99 ? -6.680 -6.827 7.905 1.00 94.56 99 LEU A C 1
ATOM 788 O O . LEU A 1 99 ? -7.646 -6.173 7.510 1.00 94.56 99 LEU A O 1
ATOM 792 N N . VAL A 1 100 ? -6.827 -7.894 8.686 1.00 94.06 100 VAL A N 1
ATOM 793 C CA . VAL A 1 100 ? -8.129 -8.287 9.241 1.00 94.06 100 VAL A CA 1
ATOM 794 C C . VAL A 1 100 ? -8.513 -7.275 10.314 1.00 94.06 100 VAL A C 1
ATOM 796 O O . VAL A 1 100 ? -7.754 -7.078 11.249 1.00 94.06 100 VAL A O 1
ATOM 799 N N . LEU A 1 101 ? -9.684 -6.643 10.195 1.00 91.62 101 LEU A N 1
ATOM 800 C CA . LEU A 1 101 ? -10.127 -5.596 11.125 1.00 91.62 101 LEU A CA 1
ATOM 801 C C . LEU A 1 101 ? -10.421 -6.156 12.529 1.00 91.62 101 LEU A C 1
ATOM 803 O O . LEU A 1 101 ? -10.261 -5.465 13.533 1.00 91.62 101 LEU A O 1
ATOM 807 N N . ASN A 1 102 ? -10.850 -7.418 12.610 1.00 90.75 102 ASN A N 1
ATOM 808 C CA . ASN A 1 102 ? -11.097 -8.085 13.882 1.00 90.75 102 ASN A CA 1
ATOM 809 C C . ASN A 1 102 ? -9.777 -8.340 14.627 1.00 90.75 102 ASN A C 1
ATOM 811 O O . ASN A 1 102 ? -8.925 -9.075 14.137 1.00 90.75 102 ASN A O 1
ATOM 815 N N . GLY A 1 103 ? -9.637 -7.751 15.814 1.00 88.81 103 GLY A N 1
ATOM 816 C CA . GLY A 1 103 ? -8.431 -7.859 16.637 1.00 88.81 103 GLY A CA 1
ATOM 817 C C . GLY A 1 103 ? -7.282 -6.934 16.222 1.00 88.81 103 GLY A C 1
ATOM 818 O O . GLY A 1 103 ? -6.254 -6.955 16.890 1.00 88.81 103 GLY A O 1
ATOM 819 N N . LEU A 1 104 ? -7.451 -6.113 15.176 1.00 94.06 104 LEU A N 1
ATOM 820 C CA . LEU A 1 104 ? -6.436 -5.148 14.753 1.00 94.06 104 LEU A CA 1
ATOM 821 C C . LEU A 1 104 ? -6.282 -4.031 15.787 1.00 94.06 104 LEU A C 1
ATOM 823 O O . LEU A 1 104 ? -7.254 -3.350 16.126 1.00 94.06 104 LEU A O 1
ATOM 827 N N . THR A 1 105 ? -5.055 -3.827 16.259 1.00 94.19 105 THR A N 1
ATOM 828 C CA . THR A 1 105 ? -4.709 -2.719 17.157 1.00 94.19 105 THR A CA 1
ATOM 829 C C . THR A 1 105 ? -4.157 -1.523 16.382 1.00 94.19 105 THR A C 1
ATOM 831 O O . THR A 1 105 ? -3.673 -1.668 15.257 1.00 94.19 105 THR A O 1
ATOM 834 N N . SER A 1 106 ? -4.187 -0.335 16.995 1.00 93.06 106 SER A N 1
ATOM 835 C CA . SER A 1 106 ? -3.561 0.862 16.416 1.00 93.06 106 SER A CA 1
ATOM 836 C C . SER A 1 106 ? -2.065 0.665 16.157 1.00 93.06 106 SER A C 1
ATOM 838 O O . SER A 1 106 ? -1.591 1.046 15.094 1.00 93.06 106 SER A O 1
ATOM 840 N N . ASP A 1 107 ? -1.343 0.008 17.072 1.00 93.00 107 ASP A N 1
ATOM 841 C CA . ASP A 1 107 ? 0.098 -0.240 16.922 1.00 93.00 107 ASP A CA 1
ATOM 842 C C . ASP A 1 107 ? 0.403 -1.181 15.747 1.00 93.00 107 ASP A C 1
ATOM 844 O O . ASP A 1 107 ? 1.342 -0.954 14.990 1.00 93.00 107 ASP A O 1
ATOM 848 N N . GLN A 1 108 ? -0.406 -2.230 15.556 1.00 93.94 108 GLN A N 1
ATOM 849 C CA . GLN A 1 108 ? -0.266 -3.138 14.412 1.00 93.94 108 GLN A CA 1
ATOM 850 C C . GLN A 1 108 ? -0.580 -2.435 13.091 1.00 93.94 108 GLN A C 1
ATOM 852 O O . GLN A 1 108 ? 0.087 -2.675 12.084 1.00 93.94 108 GLN A O 1
ATOM 857 N N . PHE A 1 109 ? -1.600 -1.578 13.092 1.00 95.19 109 PHE A N 1
ATOM 858 C CA . PHE A 1 109 ? -1.984 -0.795 11.927 1.00 95.19 109 PHE A CA 1
ATOM 859 C C . PHE A 1 109 ? -0.887 0.194 11.523 1.00 95.19 109 PHE A C 1
ATOM 861 O O . PHE A 1 109 ? -0.501 0.248 10.358 1.00 95.19 109 PHE A O 1
ATOM 868 N N . GLU A 1 110 ? -0.332 0.918 12.489 1.00 93.88 110 GLU A N 1
ATOM 869 C CA . GLU A 1 110 ? 0.782 1.835 12.272 1.00 93.88 110 GLU A CA 1
ATOM 870 C C . GLU A 1 110 ? 2.037 1.105 11.802 1.00 93.88 110 GLU A C 1
ATOM 872 O O . GLU A 1 110 ? 2.604 1.483 10.781 1.00 93.88 110 GLU A O 1
ATOM 877 N N . ALA A 1 111 ? 2.438 0.025 12.481 1.00 92.62 111 ALA A N 1
ATOM 878 C CA . ALA A 1 111 ? 3.599 -0.764 12.079 1.00 92.62 111 ALA A CA 1
ATOM 879 C C . ALA A 1 111 ? 3.458 -1.276 10.639 1.00 92.62 111 ALA A C 1
ATOM 881 O O . ALA A 1 111 ? 4.439 -1.335 9.896 1.00 92.62 111 ALA A O 1
ATOM 882 N N . ALA A 1 112 ? 2.235 -1.613 10.218 1.00 93.56 112 ALA A N 1
ATOM 883 C CA . ALA A 1 112 ? 1.972 -2.015 8.849 1.00 93.56 112 ALA A CA 1
ATOM 884 C C . ALA A 1 112 ? 2.137 -0.870 7.841 1.00 93.56 112 ALA A C 1
ATOM 886 O O . ALA A 1 112 ? 2.719 -1.099 6.782 1.00 93.56 112 ALA A O 1
ATOM 887 N N . ILE A 1 113 ? 1.672 0.338 8.171 1.00 93.94 113 ILE A N 1
ATOM 888 C CA . ILE A 1 113 ? 1.855 1.531 7.332 1.00 93.94 113 ILE A CA 1
ATOM 889 C C . ILE A 1 113 ? 3.334 1.900 7.248 1.00 93.94 113 ILE A C 1
ATOM 891 O O . ILE A 1 113 ? 3.853 2.046 6.147 1.00 93.94 113 ILE A O 1
ATOM 895 N N . SER A 1 114 ? 4.039 1.982 8.379 1.00 92.25 114 SER A N 1
ATOM 896 C CA . SER A 1 114 ? 5.471 2.301 8.403 1.00 92.25 114 SER A CA 1
ATOM 897 C C . SER A 1 114 ? 6.292 1.293 7.601 1.00 92.25 114 SER A C 1
ATOM 899 O O . SER A 1 114 ? 7.157 1.687 6.826 1.00 92.25 114 SER A O 1
ATOM 901 N N . ALA A 1 115 ? 5.997 -0.005 7.728 1.00 91.50 115 ALA A N 1
ATOM 902 C CA . ALA A 1 115 ? 6.662 -1.029 6.928 1.00 91.50 115 ALA A CA 1
ATOM 903 C C . ALA A 1 115 ? 6.391 -0.853 5.425 1.00 91.50 115 ALA A C 1
ATOM 905 O O . ALA A 1 115 ? 7.321 -0.962 4.630 1.00 91.50 115 ALA A O 1
ATOM 906 N N . GLN A 1 116 ? 5.146 -0.562 5.035 1.00 93.12 116 GLN A N 1
ATOM 907 C CA . GLN A 1 116 ? 4.788 -0.366 3.630 1.00 93.12 116 GLN A CA 1
ATOM 908 C C . GLN A 1 116 ? 5.425 0.903 3.038 1.00 93.12 116 GLN A C 1
ATOM 910 O O . GLN A 1 116 ? 5.877 0.869 1.897 1.00 93.12 116 GLN A O 1
ATOM 915 N N . LEU A 1 117 ? 5.492 2.002 3.798 1.00 91.81 117 LEU A N 1
ATOM 916 C CA . LEU A 1 117 ? 6.145 3.242 3.365 1.00 91.81 117 LEU A CA 1
ATOM 917 C C . LEU A 1 117 ? 7.659 3.053 3.205 1.00 91.81 117 LEU A C 1
ATOM 919 O O . LEU A 1 117 ? 8.185 3.347 2.138 1.00 91.81 117 LEU A O 1
ATOM 923 N N . ASN A 1 118 ? 8.329 2.437 4.187 1.00 91.38 118 ASN A N 1
ATOM 924 C CA . ASN A 1 118 ? 9.757 2.113 4.079 1.00 91.38 118 ASN A CA 1
ATOM 925 C C . ASN A 1 118 ? 10.051 1.252 2.841 1.00 91.38 118 ASN A C 1
ATOM 927 O O . ASN A 1 118 ? 11.058 1.439 2.164 1.00 91.38 118 ASN A O 1
ATOM 931 N N . TYR A 1 119 ? 9.165 0.303 2.535 1.00 91.94 119 TYR A N 1
ATOM 932 C CA . TYR A 1 119 ? 9.324 -0.539 1.359 1.00 91.94 119 TYR A CA 1
ATOM 933 C C . TYR A 1 119 ? 9.108 0.230 0.048 1.00 91.94 119 TYR A C 1
ATOM 935 O O . TYR A 1 119 ? 9.857 0.038 -0.910 1.00 91.94 119 TYR A O 1
ATOM 943 N N . ALA A 1 120 ? 8.116 1.124 0.003 1.00 90.44 120 ALA A N 1
ATOM 944 C CA . ALA A 1 120 ? 7.904 2.012 -1.137 1.00 90.44 120 ALA A CA 1
ATOM 945 C C . ALA A 1 120 ? 9.140 2.888 -1.394 1.00 90.44 120 ALA A C 1
ATOM 947 O O . ALA A 1 120 ? 9.570 2.997 -2.542 1.00 90.44 120 ALA A O 1
ATOM 948 N N . ASP A 1 121 ? 9.756 3.431 -0.341 1.00 88.69 121 ASP A N 1
ATOM 949 C CA . ASP A 1 121 ? 10.994 4.209 -0.437 1.00 88.69 121 ASP A CA 1
ATOM 950 C C . ASP A 1 121 ? 12.168 3.377 -0.970 1.00 88.69 121 ASP A C 1
ATOM 952 O O . ASP A 1 121 ? 12.880 3.824 -1.873 1.00 88.69 121 ASP A O 1
ATOM 956 N N . GLU A 1 122 ? 12.354 2.142 -0.485 1.00 87.69 122 GLU A N 1
ATOM 957 C CA . GLU A 1 122 ? 13.382 1.231 -1.016 1.00 87.69 122 GLU A CA 1
ATOM 958 C C . GLU A 1 122 ? 13.211 0.997 -2.525 1.00 87.69 122 GLU A C 1
ATOM 960 O O . GLU A 1 122 ? 14.184 1.038 -3.286 1.00 87.69 122 GLU A O 1
ATOM 965 N N . LEU A 1 123 ? 11.974 0.778 -2.978 1.00 87.25 123 LEU A N 1
ATOM 966 C CA . LEU A 1 123 ? 11.676 0.570 -4.393 1.00 87.25 123 LEU A CA 1
ATOM 967 C C . LEU A 1 123 ? 11.862 1.857 -5.211 1.00 87.25 123 LEU A C 1
ATOM 969 O O . LEU A 1 123 ? 12.453 1.805 -6.293 1.00 87.25 123 LEU A O 1
ATOM 973 N N . LEU A 1 124 ? 11.429 3.012 -4.692 1.00 85.00 124 LEU A N 1
ATOM 974 C CA . LEU A 1 124 ? 11.630 4.327 -5.311 1.00 85.00 124 LEU A CA 1
ATOM 975 C C . LEU A 1 124 ? 13.110 4.643 -5.522 1.00 85.00 124 LEU A C 1
ATOM 977 O O . LEU A 1 124 ? 13.481 5.088 -6.610 1.00 85.00 124 LEU A O 1
ATOM 981 N N . LEU A 1 125 ? 13.967 4.356 -4.540 1.00 83.06 125 LEU A N 1
ATOM 982 C CA . LEU A 1 125 ? 15.413 4.538 -4.676 1.00 83.06 125 LEU A CA 1
ATOM 983 C C . LEU A 1 125 ? 15.985 3.717 -5.835 1.00 83.06 125 LEU A C 1
ATOM 985 O O . LEU A 1 125 ? 16.840 4.203 -6.570 1.00 83.06 125 LEU A O 1
ATOM 989 N N . ILE A 1 126 ? 15.507 2.493 -6.046 1.00 78.62 126 ILE A N 1
ATOM 990 C CA . ILE A 1 126 ? 15.990 1.620 -7.128 1.00 78.62 126 ILE A CA 1
ATOM 991 C C . ILE A 1 126 ? 15.529 2.110 -8.493 1.00 78.62 126 ILE A C 1
ATOM 993 O O . ILE A 1 126 ? 16.302 2.071 -9.458 1.00 78.62 126 ILE A O 1
ATOM 997 N N . ILE A 1 127 ? 14.291 2.595 -8.565 1.00 75.81 127 ILE A N 1
ATOM 998 C CA . ILE A 1 127 ? 13.758 3.253 -9.756 1.00 75.81 127 ILE A CA 1
ATOM 999 C C . ILE A 1 127 ? 14.637 4.470 -10.078 1.00 75.81 127 ILE A C 1
ATOM 1001 O O . ILE A 1 127 ? 15.186 4.556 -11.172 1.00 75.81 127 ILE A O 1
ATOM 1005 N N . GLN A 1 128 ? 14.885 5.350 -9.104 1.00 75.06 128 GLN A N 1
ATOM 1006 C CA . GLN A 1 128 ? 15.685 6.567 -9.283 1.00 75.06 128 GLN A CA 1
ATOM 1007 C C . GLN A 1 128 ? 17.161 6.296 -9.613 1.00 75.06 128 GLN A C 1
ATOM 1009 O O . GLN A 1 128 ? 17.714 6.934 -10.503 1.00 75.06 128 GLN A O 1
ATOM 1014 N N . GLN A 1 129 ? 17.816 5.331 -8.960 1.00 69.12 129 GLN A N 1
ATOM 1015 C CA . GLN A 1 129 ? 19.216 4.968 -9.240 1.00 69.12 129 GLN A CA 1
ATOM 1016 C C . GLN A 1 129 ? 19.407 4.397 -10.650 1.00 69.12 129 GLN A C 1
ATOM 1018 O O . GLN A 1 129 ? 20.477 4.544 -11.242 1.00 69.12 129 GLN A O 1
ATOM 1023 N N . SER A 1 130 ? 18.365 3.781 -11.210 1.00 57.88 130 SER A N 1
ATOM 1024 C CA . SER A 1 130 ? 18.356 3.318 -12.601 1.00 57.88 130 SER A CA 1
ATOM 1025 C C . SER A 1 130 ? 18.195 4.479 -13.605 1.00 57.88 130 SER A C 1
ATOM 1027 O O . SER A 1 130 ? 18.466 4.301 -14.792 1.00 57.88 130 SER A O 1
ATOM 1029 N N . HIS A 1 131 ? 17.857 5.685 -13.122 1.00 51.81 131 HIS A N 1
ATOM 1030 C CA . HIS A 1 131 ? 17.759 6.947 -13.857 1.00 51.81 131 HIS A CA 1
ATOM 1031 C C . HIS A 1 131 ? 18.793 7.982 -13.360 1.00 51.81 131 HIS A C 1
ATOM 1033 O O . HIS A 1 131 ? 18.457 8.979 -12.730 1.00 51.81 131 HIS A O 1
ATOM 1039 N N . SER A 1 132 ? 20.070 7.839 -13.735 1.00 38.69 132 SER A N 1
ATOM 1040 C CA . SER A 1 132 ? 21.049 8.944 -13.593 1.00 38.69 132 SER A CA 1
ATOM 1041 C C . SER A 1 132 ? 20.855 10.082 -14.618 1.00 38.69 132 SER A C 1
ATOM 1043 O O . SER A 1 132 ? 21.714 10.952 -14.757 1.00 38.69 132 SER A O 1
ATOM 1045 N N . GLN A 1 133 ? 19.747 10.105 -15.364 1.00 38.28 133 GLN A N 1
ATOM 1046 C CA . GLN A 1 133 ? 19.467 11.145 -16.353 1.00 38.28 133 GLN A CA 1
ATOM 1047 C C . GLN A 1 133 ? 18.400 12.113 -15.840 1.00 38.28 133 GLN A C 1
ATOM 1049 O O . GLN A 1 133 ? 17.208 11.855 -15.926 1.00 38.28 133 GLN A O 1
ATOM 1054 N N . LYS A 1 134 ? 18.905 13.242 -15.321 1.00 33.97 134 LYS A N 1
ATOM 1055 C CA . LYS A 1 134 ? 18.233 14.525 -15.072 1.00 33.97 134 LYS A CA 1
ATOM 1056 C C . LYS A 1 134 ? 16.827 14.4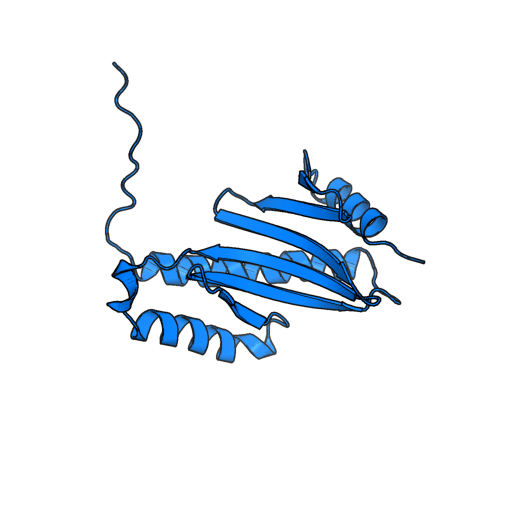28 -14.469 1.00 33.97 134 LYS A C 1
ATOM 1058 O O . LYS A 1 134 ? 15.825 14.490 -15.173 1.00 33.97 134 LYS A O 1
ATOM 1063 N N . LEU A 1 135 ? 16.776 14.560 -13.144 1.00 29.77 135 LEU A N 1
ATOM 1064 C CA . LEU A 1 135 ? 15.799 15.462 -12.538 1.00 29.77 135 LEU A CA 1
ATOM 1065 C C . LEU A 1 135 ? 16.002 16.844 -13.182 1.00 29.77 135 LEU A C 1
ATOM 1067 O O . LEU A 1 135 ? 16.830 17.643 -12.743 1.00 29.77 135 LEU A O 1
ATOM 1071 N N . THR A 1 136 ? 15.309 17.125 -14.283 1.00 28.94 136 THR A N 1
ATOM 1072 C CA . THR A 1 136 ? 15.035 18.508 -14.654 1.00 28.94 136 THR A CA 1
ATOM 1073 C C . THR A 1 136 ? 14.139 19.062 -13.561 1.00 28.94 136 THR A C 1
ATOM 1075 O O . THR A 1 136 ? 12.922 18.916 -13.617 1.00 28.94 136 THR A O 1
ATOM 1078 N N . ASN A 1 137 ? 14.755 19.709 -12.571 1.00 32.28 137 ASN A N 1
ATOM 1079 C CA . ASN A 1 137 ? 14.115 20.779 -11.820 1.00 32.28 137 ASN A CA 1
ATOM 1080 C C . ASN A 1 137 ? 13.748 21.872 -12.835 1.00 32.28 137 ASN A C 1
ATOM 1082 O O . ASN A 1 137 ? 14.500 22.818 -13.059 1.00 32.28 137 ASN A O 1
ATOM 1086 N N . SER A 1 138 ? 12.626 21.694 -13.532 1.00 34.84 138 SER A N 1
ATOM 1087 C CA . SER A 1 138 ? 11.971 22.784 -14.236 1.00 34.84 138 SER A CA 1
ATOM 1088 C C . SER A 1 138 ? 11.129 23.513 -13.205 1.00 34.84 138 SER A C 1
ATOM 1090 O O . SER A 1 138 ? 10.059 23.052 -12.823 1.00 34.84 138 SER A O 1
ATOM 1092 N N . ASN A 1 139 ? 11.754 24.551 -12.661 1.00 41.31 139 ASN A N 1
ATOM 1093 C CA . ASN A 1 139 ? 11.238 25.770 -12.043 1.00 41.31 139 ASN A CA 1
ATOM 1094 C C . ASN A 1 139 ? 12.430 26.244 -11.204 1.00 41.31 139 ASN A C 1
ATOM 1096 O O . ASN A 1 139 ? 12.818 25.599 -10.240 1.00 41.31 139 ASN A O 1
ATOM 1100 N N . VAL A 1 140 ? 13.161 27.280 -11.599 1.00 32.97 140 VAL A N 1
ATOM 1101 C CA . VAL A 1 140 ? 12.715 28.664 -11.478 1.00 32.97 140 VAL A CA 1
ATOM 1102 C C . VAL A 1 140 ? 13.760 29.563 -12.165 1.00 32.97 140 VAL A C 1
ATOM 1104 O O . VAL A 1 140 ? 14.947 29.474 -11.856 1.00 32.97 140 VAL A O 1
ATOM 1107 N N . TRP A 1 141 ? 13.322 30.452 -13.058 1.00 25.22 141 TRP A N 1
ATOM 1108 C CA . TRP A 1 141 ? 14.018 31.705 -13.372 1.00 25.22 141 TRP A CA 1
ATOM 1109 C C . TRP A 1 141 ? 13.222 32.793 -12.636 1.00 25.22 141 TRP A C 1
ATOM 1111 O O . TRP A 1 141 ? 12.066 33.030 -12.980 1.00 25.22 141 TRP A O 1
ATOM 1121 N N . PHE A 1 142 ? 13.788 33.387 -11.586 1.00 29.69 1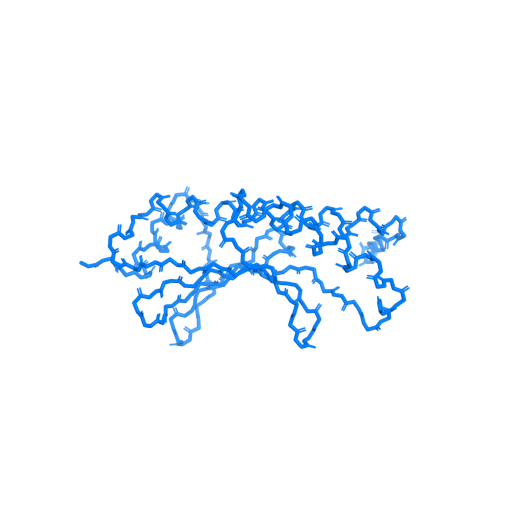42 PHE A N 1
ATOM 1122 C CA . PHE A 1 142 ? 13.344 34.687 -11.073 1.00 29.69 142 PHE A CA 1
ATOM 1123 C C . PHE A 1 142 ? 14.394 35.722 -11.501 1.00 29.69 142 PHE A C 1
ATOM 1125 O O . PHE A 1 142 ? 15.572 35.354 -11.575 1.00 29.69 142 PHE A O 1
ATOM 1132 N N . PRO A 1 143 ? 14.010 36.976 -11.793 1.00 36.41 143 PRO A N 1
ATOM 1133 C CA . PRO A 1 143 ? 14.964 38.074 -11.691 1.00 36.41 143 PRO A CA 1
ATOM 1134 C C . PRO A 1 143 ? 15.520 38.185 -10.263 1.00 36.41 143 PRO A C 1
ATOM 1136 O O . PRO A 1 143 ? 14.762 37.898 -9.306 1.00 36.41 143 PRO A O 1
#

Solvent-accessible surface area (backbone atoms only — not comparable to full-atom values): 8466 Å² total; per-residue (Å²): 135,75,48,70,68,59,43,50,53,52,48,31,67,74,69,64,58,87,72,70,51,72,49,98,84,68,32,40,32,40,73,47,94,85,61,32,42,38,38,37,38,73,59,96,68,24,38,40,43,36,40,37,37,64,72,5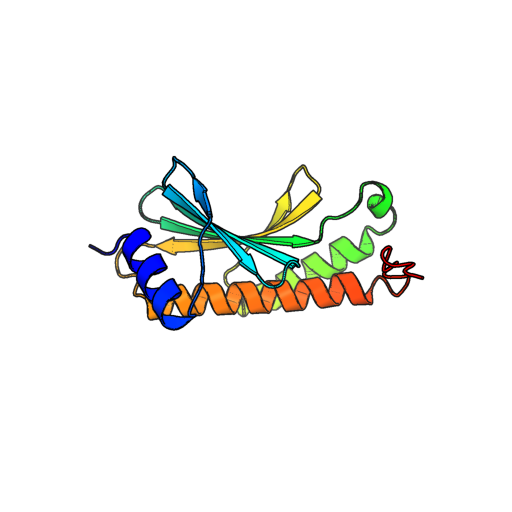6,55,88,79,49,76,80,44,65,64,57,58,49,48,54,52,51,49,50,61,72,39,47,84,82,40,85,51,48,79,47,68,48,96,83,34,33,30,30,38,38,35,78,43,59,38,80,89,56,46,61,68,60,52,48,52,50,51,54,53,51,50,57,50,50,50,58,51,49,52,53,56,48,67,75,49,86,71,68,87,73,77,84,76,82,90,75,135

Sequence (143 aa):
MVTLAALVDSLTKKLQISQWQISGDSTYQLDVDGSISLTLFTARQRVFIISAFGQLSDDLIDYPHQLARIYQLALLRASDYQDALITTDKKQMQLQRQLVLNGLTSDQFEAAISAQLNYADELLLIIQQSHSQKLTNSNVWFP

InterPro domains:
  IPR010261 Tir chaperone protein (CesT) family [PF05932] (7-123)

Organism: NCBI:txid2994442

Radius of gyration: 16.97 Å; Cα contacts (8 Å, |Δi|>4): 172; chains: 1; bounding box: 39×51×41 Å

Secondary structure (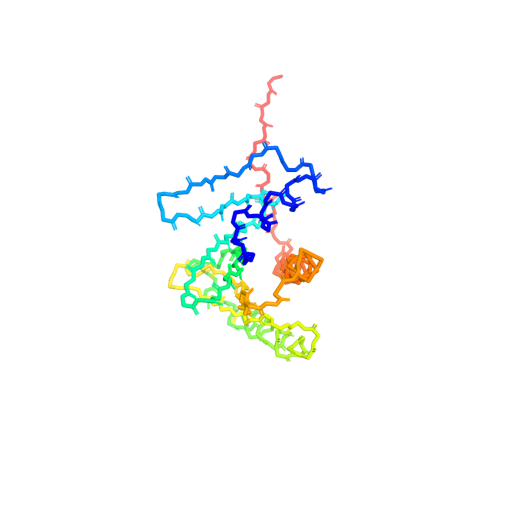DSSP, 8-state):
---HHHHHHHHHHHHT----EEETTTEEEEEETTTEEEEEEEETTEEEEEEEEEEPPGGGGG-HHHHHHHHHHHHHTTTT--PEEEE-TTSEEEEEEEEESTT--HHHHHHHHHHHHHHHHHHHHHHHHT--S----------

pLDDT: mean 81.45, std 17.85, range [25.22, 96.56]

Mean predicted aligned error: 8.35 Å